Protein AF-A0A5X4F895-F1 (afdb_monomer_lite)

Organism: Salmonella anatum (NCBI:txid58712)

Structure (mmCIF, N/CA/C/O backbone):
data_AF-A0A5X4F895-F1
#
_entry.id   AF-A0A5X4F895-F1
#
loop_
_atom_site.group_PDB
_atom_site.id
_atom_site.type_symbol
_atom_site.label_atom_id
_atom_site.label_alt_id
_atom_site.label_comp_id
_atom_site.label_asym_id
_atom_site.label_entity_id
_atom_site.label_seq_id
_atom_site.pdbx_PDB_ins_code
_atom_site.Cartn_x
_atom_site.Cartn_y
_atom_site.Cartn_z
_atom_site.occupancy
_atom_site.B_iso_or_equiv
_atom_site.auth_seq_id
_atom_site.auth_comp_id
_atom_site.auth_asym_id
_atom_site.auth_atom_id
_atom_site.pdbx_PDB_model_num
ATOM 1 N N . MET A 1 1 ? -12.920 10.146 -5.779 1.00 61.25 1 MET A N 1
ATOM 2 C CA . MET A 1 1 ? -14.065 9.362 -5.257 1.00 61.25 1 MET A CA 1
ATOM 3 C C . MET A 1 1 ? -13.650 8.411 -4.135 1.00 61.25 1 MET A C 1
ATOM 5 O O . MET A 1 1 ? -14.117 8.599 -3.023 1.00 61.25 1 MET A O 1
ATOM 9 N N . TYR A 1 2 ? -12.718 7.475 -4.362 1.00 67.88 2 TYR A N 1
ATOM 10 C CA . TYR A 1 2 ? -12.297 6.485 -3.349 1.00 67.88 2 TYR A CA 1
ATOM 11 C C . TYR A 1 2 ? -11.674 7.076 -2.073 1.00 67.88 2 TYR A C 1
ATOM 13 O O . TYR A 1 2 ? -12.003 6.637 -0.977 1.00 67.88 2 TYR A O 1
ATOM 21 N N . ALA A 1 3 ? -10.859 8.129 -2.188 1.00 72.94 3 ALA A N 1
ATOM 22 C CA . ALA A 1 3 ? -10.269 8.800 -1.023 1.00 72.94 3 ALA A CA 1
ATOM 23 C C . ALA A 1 3 ? -11.320 9.408 -0.070 1.00 72.94 3 ALA A C 1
ATOM 25 O O . ALA A 1 3 ? -11.122 9.428 1.140 1.00 72.94 3 ALA A O 1
ATOM 26 N N . CYS A 1 4 ? -12.459 9.859 -0.605 1.00 79.00 4 CYS A N 1
ATOM 27 C CA . CYS A 1 4 ? -13.545 10.424 0.195 1.00 79.00 4 CYS A CA 1
ATOM 28 C C . CYS A 1 4 ? -14.270 9.334 1.002 1.00 79.00 4 CYS A C 1
ATOM 30 O O . CYS A 1 4 ? -14.564 9.532 2.177 1.00 79.00 4 CYS A O 1
ATOM 32 N N . LEU A 1 5 ? -14.465 8.152 0.406 1.00 77.25 5 LEU A N 1
ATOM 33 C CA . LEU A 1 5 ? -15.065 6.999 1.082 1.00 77.25 5 LEU A CA 1
ATOM 34 C C . LEU A 1 5 ? -14.166 6.457 2.199 1.00 77.25 5 LEU A C 1
ATOM 36 O O . LEU A 1 5 ? -14.645 6.202 3.301 1.00 77.25 5 LEU A O 1
ATOM 40 N N . ILE A 1 6 ? -12.858 6.347 1.943 1.00 78.00 6 ILE A N 1
ATOM 41 C CA . ILE A 1 6 ? -11.886 5.917 2.959 1.00 78.00 6 ILE A CA 1
ATOM 42 C C . ILE A 1 6 ? -11.822 6.943 4.098 1.00 78.00 6 ILE A C 1
ATOM 44 O O . ILE A 1 6 ? -11.849 6.563 5.263 1.00 78.00 6 ILE A O 1
ATOM 48 N N . SER A 1 7 ? -11.822 8.242 3.784 1.00 79.25 7 SER A N 1
ATOM 49 C CA . SER A 1 7 ? -11.840 9.295 4.804 1.00 79.25 7 SER A CA 1
ATOM 50 C C . SER A 1 7 ? -13.104 9.246 5.670 1.00 79.25 7 SER A C 1
ATOM 52 O O . SER A 1 7 ? -12.995 9.344 6.889 1.00 79.25 7 SER A O 1
ATOM 54 N N . ALA A 1 8 ? -14.282 9.017 5.082 1.00 78.38 8 ALA A N 1
ATOM 55 C CA . ALA A 1 8 ? -15.530 8.882 5.834 1.00 78.38 8 ALA A CA 1
ATOM 56 C C . ALA A 1 8 ? -15.529 7.657 6.767 1.00 78.38 8 ALA A C 1
ATOM 58 O O . ALA A 1 8 ? -15.922 7.774 7.927 1.00 78.38 8 ALA A O 1
ATOM 59 N N . LEU A 1 9 ? -15.035 6.505 6.299 1.00 73.81 9 LEU A N 1
ATOM 60 C CA . LEU A 1 9 ? -14.908 5.286 7.111 1.00 73.81 9 LEU A CA 1
ATOM 61 C C . LEU A 1 9 ? -13.921 5.462 8.272 1.00 73.81 9 LEU A C 1
ATOM 63 O O . LEU A 1 9 ? -14.201 5.041 9.391 1.00 73.81 9 LEU A O 1
ATOM 67 N N . VAL A 1 10 ? -12.798 6.138 8.024 1.00 74.19 10 VAL A N 1
ATOM 68 C CA . VAL A 1 10 ? -11.800 6.464 9.051 1.00 74.19 10 VAL A CA 1
ATOM 69 C C . VAL A 1 10 ? -12.390 7.400 10.108 1.00 74.19 10 VAL A C 1
ATOM 71 O O . VAL A 1 10 ? -12.232 7.147 11.298 1.00 74.19 10 VAL A O 1
ATOM 74 N N . ILE A 1 11 ? -13.124 8.441 9.704 1.00 79.19 11 ILE A N 1
ATOM 75 C CA . ILE A 1 11 ? -13.781 9.370 10.638 1.00 79.19 11 ILE A CA 1
ATOM 76 C C . ILE A 1 11 ? -14.822 8.633 11.494 1.00 79.19 11 ILE A C 1
ATOM 78 O O . ILE A 1 11 ? -14.836 8.791 12.714 1.00 79.19 11 ILE A O 1
ATOM 82 N N . VAL A 1 12 ? -15.656 7.787 10.885 1.00 77.31 12 VAL A N 1
ATOM 83 C CA . VAL A 1 12 ? -16.661 6.989 11.607 1.00 77.31 12 VAL A CA 1
ATOM 84 C C . VAL A 1 12 ? -16.015 6.036 12.621 1.00 77.31 12 VAL A C 1
ATOM 86 O O . VAL A 1 12 ? -16.537 5.904 13.730 1.00 77.31 12 VAL A O 1
ATOM 89 N N . ASP A 1 13 ? -14.874 5.423 12.291 1.00 73.56 13 ASP A N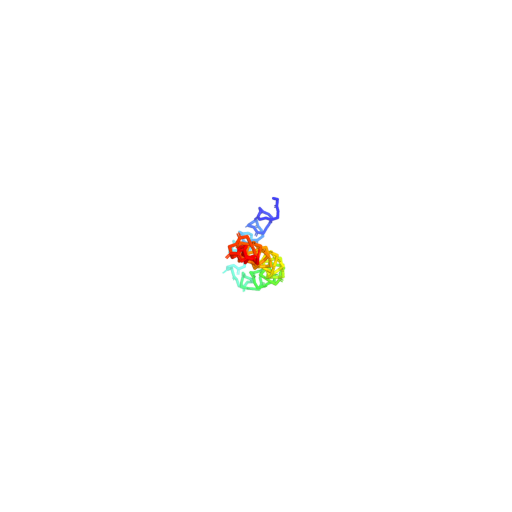 1
ATOM 90 C CA . ASP A 1 13 ? -14.154 4.515 13.195 1.00 73.56 13 ASP A CA 1
ATOM 91 C C . ASP A 1 13 ? -13.463 5.251 14.361 1.00 73.56 13 ASP A C 1
ATOM 93 O O . ASP A 1 13 ? -13.457 4.760 15.494 1.00 73.56 13 ASP A O 1
ATOM 97 N N . ILE A 1 14 ? -12.958 6.471 14.134 1.00 74.12 14 ILE A N 1
ATOM 98 C CA . ILE A 1 14 ? -12.423 7.335 15.203 1.00 74.12 14 ILE A CA 1
ATOM 99 C C . ILE A 1 14 ? -13.525 7.696 16.204 1.00 74.12 14 ILE A C 1
ATOM 101 O O . ILE A 1 14 ? -13.312 7.587 17.413 1.00 74.12 14 ILE A O 1
ATOM 105 N N . PHE A 1 15 ? -14.699 8.102 15.713 1.00 74.62 15 PHE A N 1
ATOM 106 C CA . PHE A 1 15 ? -15.802 8.549 16.566 1.00 74.62 15 PHE A CA 1
ATOM 107 C C . PHE A 1 15 ? -16.486 7.403 17.327 1.00 74.62 15 PHE A C 1
ATOM 109 O O . PHE A 1 15 ? -16.866 7.601 18.479 1.00 74.62 15 PHE A O 1
ATOM 116 N N . ASN A 1 16 ? -16.626 6.215 16.726 1.00 72.12 16 ASN A N 1
ATOM 117 C CA . ASN A 1 16 ? -17.373 5.106 17.339 1.00 72.12 16 ASN A CA 1
ATOM 118 C C . ASN A 1 16 ? -16.494 4.071 18.056 1.00 72.12 16 ASN A C 1
ATOM 120 O O . ASN A 1 16 ? -16.897 3.556 19.094 1.00 72.12 16 ASN A O 1
ATOM 124 N N . ASN A 1 17 ? -15.291 3.782 17.551 1.00 70.94 17 ASN A N 1
ATOM 125 C CA . ASN A 1 17 ? -14.417 2.724 18.080 1.00 70.94 17 ASN A CA 1
ATOM 126 C C . ASN A 1 17 ? -13.119 3.259 18.700 1.00 70.94 17 ASN A C 1
ATOM 128 O O . ASN A 1 17 ? -12.199 2.483 18.962 1.00 70.94 17 ASN A O 1
ATOM 132 N N . LYS A 1 18 ? -13.005 4.581 18.915 1.00 70.69 18 LYS A N 1
ATOM 133 C CA . LYS A 1 18 ? -11.784 5.254 19.407 1.00 70.69 18 LYS A CA 1
ATOM 134 C C . LYS A 1 18 ? -10.534 4.949 18.564 1.00 70.69 18 LYS A C 1
ATOM 136 O O . LYS A 1 18 ? -9.415 5.037 19.063 1.00 70.69 18 LYS A O 1
ATOM 141 N N . GLY A 1 19 ? -10.721 4.575 17.296 1.00 64.75 19 GLY A N 1
ATOM 142 C CA . GLY A 1 19 ? -9.635 4.259 16.370 1.00 64.75 19 GLY A CA 1
ATOM 143 C C . GLY A 1 19 ? -8.945 2.906 16.585 1.00 64.75 19 GLY A C 1
ATOM 144 O O . GLY A 1 19 ? -7.859 2.709 16.048 1.00 64.75 19 GLY A O 1
ATOM 145 N N . VAL A 1 20 ? -9.536 1.955 17.322 1.00 71.94 20 VAL A N 1
ATOM 146 C CA . VAL A 1 20 ? -8.927 0.620 17.523 1.00 71.94 20 VAL A CA 1
ATOM 147 C C . VAL A 1 20 ? -8.745 -0.140 16.199 1.00 71.94 20 VAL A C 1
ATOM 149 O O . VAL A 1 20 ? -7.760 -0.856 16.035 1.00 71.94 20 VAL A O 1
ATOM 152 N N . ASN A 1 21 ? -9.638 0.054 15.223 1.00 72.94 21 ASN A N 1
ATOM 153 C CA . ASN A 1 21 ? -9.562 -0.604 13.914 1.00 72.94 21 ASN A CA 1
ATOM 154 C C . ASN A 1 21 ? -8.893 0.244 12.824 1.00 72.94 21 ASN A C 1
ATOM 156 O O . ASN A 1 21 ? -8.730 -0.216 11.692 1.00 72.94 21 ASN A O 1
ATOM 160 N N . ILE A 1 22 ? -8.421 1.448 13.153 1.00 74.62 22 ILE A N 1
ATOM 161 C CA . ILE A 1 22 ? -7.881 2.385 12.165 1.00 74.62 22 ILE A CA 1
ATOM 162 C C . ILE A 1 22 ? -6.617 1.852 11.493 1.00 74.62 22 ILE A C 1
ATOM 164 O O . ILE A 1 22 ? -6.431 2.018 10.290 1.00 74.62 22 ILE A O 1
ATOM 168 N N . LEU A 1 23 ? -5.773 1.153 12.257 1.00 76.19 23 LEU A N 1
ATOM 169 C CA . LEU A 1 23 ? -4.547 0.549 11.743 1.00 76.19 23 LEU A CA 1
ATOM 170 C C . LEU A 1 23 ? -4.855 -0.595 10.775 1.00 76.19 23 LEU A C 1
ATOM 172 O O . LEU A 1 23 ? -4.168 -0.726 9.764 1.00 76.19 23 LEU A O 1
ATOM 176 N N . ASN A 1 24 ? -5.908 -1.375 11.034 1.00 81.12 24 ASN A N 1
ATOM 177 C CA . ASN A 1 24 ? -6.360 -2.421 10.117 1.00 81.12 24 ASN A CA 1
ATOM 178 C C . ASN A 1 24 ? -6.935 -1.816 8.830 1.00 81.12 24 ASN A C 1
ATOM 180 O O . ASN A 1 24 ? -6.527 -2.221 7.745 1.00 81.12 24 ASN A O 1
ATOM 184 N N . ASN A 1 25 ? -7.770 -0.779 8.933 1.00 76.88 25 ASN A N 1
ATOM 185 C CA . ASN A 1 25 ? -8.334 -0.088 7.768 1.00 76.88 25 ASN A CA 1
ATOM 186 C C . ASN A 1 25 ? -7.250 0.549 6.882 1.00 76.88 25 ASN A C 1
ATOM 188 O O . ASN A 1 25 ? -7.315 0.474 5.651 1.00 76.88 25 ASN A O 1
ATOM 192 N N . ILE A 1 26 ? -6.227 1.155 7.493 1.00 80.62 26 ILE A N 1
ATOM 193 C CA . ILE A 1 26 ? -5.082 1.715 6.765 1.00 80.62 26 ILE A CA 1
ATOM 194 C C . ILE A 1 26 ? -4.263 0.596 6.124 1.00 80.62 26 ILE A C 1
ATOM 196 O O . ILE A 1 26 ? -3.905 0.713 4.956 1.00 80.62 26 ILE A O 1
ATOM 200 N N . LYS A 1 27 ? -3.994 -0.496 6.848 1.00 82.50 27 LYS A N 1
ATOM 201 C CA . LYS A 1 27 ? -3.248 -1.650 6.329 1.00 82.50 27 LYS A CA 1
ATOM 202 C C . LYS A 1 27 ? -3.936 -2.266 5.110 1.00 82.50 27 LYS A C 1
ATOM 204 O O . LYS A 1 27 ? -3.273 -2.521 4.107 1.00 82.50 27 LYS A O 1
ATOM 209 N N . GLU A 1 28 ? -5.248 -2.465 5.174 1.00 82.31 28 GLU A N 1
ATOM 210 C CA . GLU A 1 28 ? -6.031 -2.993 4.054 1.00 82.31 28 GLU A CA 1
ATOM 211 C C . GLU A 1 28 ? -6.071 -2.016 2.874 1.00 82.31 28 GLU A C 1
ATOM 213 O O . GLU A 1 28 ? -5.848 -2.416 1.732 1.00 82.31 28 GLU A O 1
ATOM 218 N N . SER A 1 29 ? -6.245 -0.718 3.136 1.00 82.62 29 SER A N 1
ATOM 219 C CA . SER A 1 29 ? -6.200 0.309 2.087 1.00 82.62 29 SER A CA 1
ATOM 220 C C . SER A 1 29 ? -4.824 0.378 1.414 1.00 82.62 29 SER A C 1
ATOM 222 O O . SER A 1 29 ? -4.719 0.476 0.191 1.00 82.62 29 SER A O 1
ATOM 224 N N . TRP A 1 30 ? -3.748 0.282 2.197 1.00 84.31 30 TRP A N 1
ATOM 225 C CA . TRP A 1 30 ? -2.368 0.316 1.714 1.00 84.31 30 TRP A CA 1
ATOM 226 C C . TRP A 1 30 ? -2.033 -0.875 0.807 1.00 84.31 30 TRP A C 1
ATOM 228 O O . TRP A 1 30 ? -1.310 -0.719 -0.183 1.00 84.31 30 TRP A O 1
ATOM 238 N N . ALA A 1 31 ? -2.613 -2.047 1.085 1.00 88.75 31 ALA A N 1
ATOM 239 C CA . ALA A 1 31 ? -2.463 -3.236 0.248 1.00 88.75 31 ALA A CA 1
ATOM 240 C C . ALA A 1 31 ? -3.026 -3.040 -1.172 1.00 88.75 31 ALA A C 1
ATOM 242 O O . ALA A 1 31 ? -2.484 -3.599 -2.122 1.00 88.75 31 ALA A O 1
ATOM 243 N N . VAL A 1 32 ? -4.057 -2.203 -1.340 1.00 87.75 32 VAL A N 1
ATOM 244 C CA . VAL A 1 32 ? -4.626 -1.869 -2.657 1.00 87.75 32 VAL A CA 1
ATOM 245 C C . VAL A 1 32 ? -3.750 -0.866 -3.412 1.00 87.75 32 VAL A C 1
ATOM 247 O O . VAL A 1 32 ? -3.545 -1.004 -4.617 1.00 87.75 32 VAL A O 1
ATOM 250 N N . PHE A 1 33 ? -3.198 0.136 -2.724 1.00 86.12 33 PHE A N 1
ATOM 251 C CA . PHE A 1 33 ? -2.394 1.180 -3.371 1.00 86.12 33 PHE A CA 1
ATOM 252 C C . PHE A 1 33 ? -0.996 0.716 -3.782 1.00 86.12 33 PHE A C 1
ATOM 254 O O . PHE A 1 33 ? -0.487 1.161 -4.810 1.00 86.12 33 PHE A O 1
ATOM 261 N N . THR A 1 34 ? -0.386 -0.195 -3.023 1.00 92.69 34 THR A N 1
ATOM 262 C CA . THR A 1 34 ? 0.975 -0.692 -3.285 1.00 92.69 34 THR A CA 1
ATOM 263 C C . THR A 1 34 ? 1.173 -1.199 -4.727 1.00 92.69 34 THR A C 1
ATOM 265 O O . THR A 1 34 ? 2.042 -0.662 -5.411 1.00 92.69 34 THR A O 1
ATOM 268 N N . PRO A 1 35 ? 0.373 -2.147 -5.260 1.00 92.06 35 PRO A N 1
ATOM 269 C CA . PRO A 1 35 ? 0.540 -2.622 -6.636 1.00 92.06 35 PRO A CA 1
ATOM 270 C C . PRO A 1 35 ? 0.296 -1.534 -7.692 1.00 92.06 35 PRO A C 1
ATOM 272 O O . PRO A 1 35 ? 0.975 -1.519 -8.716 1.00 92.06 35 PRO A O 1
ATOM 275 N N . ILE A 1 36 ? -0.613 -0.584 -7.444 1.00 92.94 36 ILE A N 1
ATOM 276 C CA . ILE A 1 36 ? -0.863 0.550 -8.352 1.00 92.94 36 ILE A CA 1
ATOM 277 C C . ILE A 1 36 ? 0.385 1.435 -8.448 1.00 92.94 36 ILE A C 1
ATOM 279 O O . ILE A 1 36 ? 0.810 1.801 -9.547 1.00 92.94 36 ILE A O 1
ATOM 283 N N . ILE A 1 37 ? 1.000 1.745 -7.303 1.00 92.12 37 ILE A N 1
ATOM 284 C CA . ILE A 1 37 ? 2.246 2.516 -7.230 1.00 92.12 37 ILE A CA 1
ATOM 285 C C . ILE A 1 37 ? 3.377 1.741 -7.912 1.00 92.12 37 ILE A C 1
ATOM 287 O O . ILE A 1 37 ? 4.081 2.314 -8.739 1.00 92.12 37 ILE A O 1
ATOM 291 N N . THR A 1 38 ? 3.519 0.441 -7.638 1.00 93.19 38 THR A N 1
ATOM 292 C CA . THR A 1 38 ? 4.546 -0.415 -8.251 1.00 93.19 38 THR A CA 1
ATOM 293 C C . THR A 1 38 ? 4.437 -0.450 -9.772 1.00 93.19 38 THR A C 1
ATOM 295 O O . THR A 1 38 ? 5.443 -0.258 -10.450 1.00 93.19 38 THR A O 1
ATOM 298 N N . LEU A 1 39 ? 3.236 -0.645 -10.325 1.00 92.69 39 LEU A N 1
ATOM 299 C CA . LEU A 1 39 ? 3.027 -0.635 -11.776 1.00 92.69 39 LEU A CA 1
ATOM 300 C C . LEU A 1 39 ? 3.317 0.744 -12.377 1.00 92.69 39 LEU A C 1
ATOM 302 O O . LEU A 1 39 ? 3.963 0.838 -13.419 1.00 92.69 39 LEU A O 1
ATOM 306 N N . SER A 1 40 ? 2.894 1.810 -11.695 1.00 93.00 40 SER A N 1
ATOM 307 C CA . SER A 1 40 ? 3.152 3.187 -12.128 1.00 93.00 40 SER A CA 1
ATOM 308 C C . SER A 1 40 ? 4.652 3.496 -12.163 1.00 93.00 40 SER A C 1
ATOM 310 O O . SER A 1 40 ? 5.139 4.041 -13.151 1.00 93.00 40 SER A O 1
ATOM 312 N N . LEU A 1 41 ? 5.403 3.100 -11.129 1.00 91.19 41 LEU A N 1
ATOM 313 C CA . LEU A 1 41 ? 6.861 3.248 -11.076 1.00 91.19 41 LEU A CA 1
ATOM 314 C C . LEU A 1 41 ? 7.560 2.379 -12.121 1.00 91.19 41 LEU A C 1
ATOM 316 O O . LEU A 1 41 ? 8.453 2.872 -12.799 1.00 91.19 41 LEU A O 1
ATOM 320 N N . GLY A 1 42 ? 7.145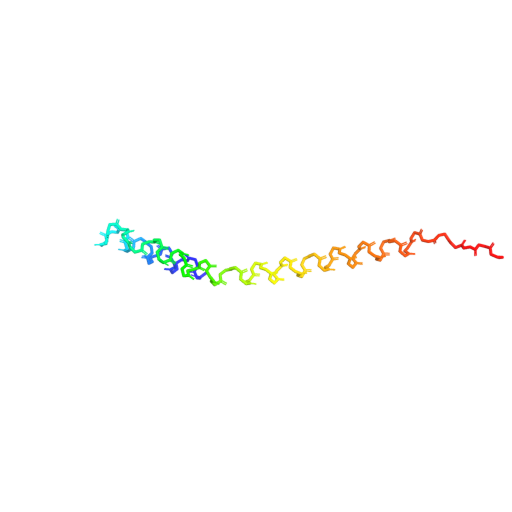 1.122 -12.287 1.00 90.81 42 GLY A N 1
ATOM 321 C CA . GLY A 1 42 ? 7.690 0.234 -13.316 1.00 90.81 42 GLY A CA 1
ATOM 322 C C . GLY A 1 42 ? 7.531 0.823 -14.719 1.00 90.81 42 GLY A C 1
ATOM 323 O O . GLY A 1 42 ? 8.484 0.846 -15.495 1.00 90.81 42 GLY A O 1
ATOM 324 N N . TYR A 1 43 ? 6.362 1.396 -15.019 1.00 89.56 43 TYR A N 1
ATOM 325 C CA . TYR A 1 43 ? 6.130 2.109 -16.275 1.00 89.56 43 TYR A CA 1
ATOM 32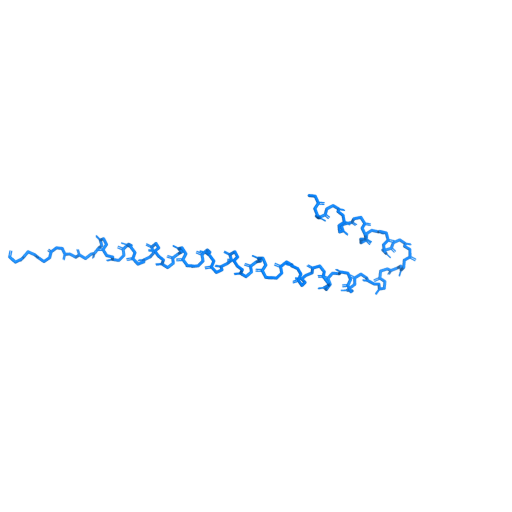6 C C . TYR A 1 43 ? 6.988 3.375 -16.397 1.00 89.56 43 TYR A C 1
ATOM 328 O O . TYR A 1 43 ? 7.571 3.639 -17.451 1.00 89.56 43 TYR A O 1
ATOM 336 N N . MET A 1 44 ? 7.092 4.160 -15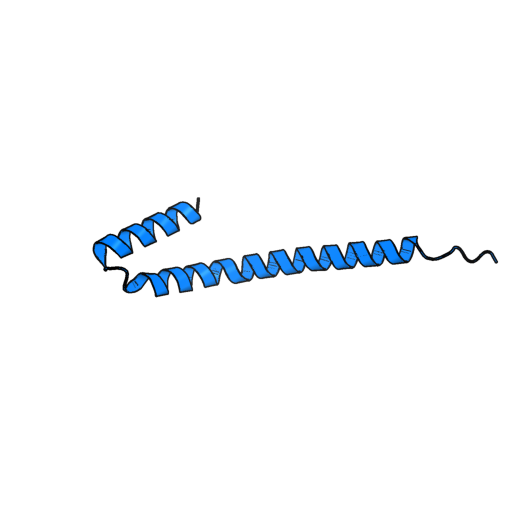.322 1.00 86.94 44 MET A N 1
ATOM 337 C CA . MET A 1 44 ? 7.860 5.402 -15.324 1.00 86.94 44 MET A CA 1
ATOM 338 C C . MET A 1 44 ? 9.358 5.139 -15.515 1.00 86.94 44 MET A C 1
ATOM 340 O O . MET A 1 44 ? 9.985 5.790 -16.347 1.00 86.94 44 MET A O 1
ATOM 344 N N . PHE A 1 45 ? 9.922 4.148 -14.824 1.00 87.50 45 PHE A N 1
ATOM 345 C CA . PHE A 1 45 ? 11.323 3.761 -14.976 1.00 87.50 45 PHE A CA 1
ATOM 346 C C . PHE A 1 45 ? 11.606 3.098 -16.324 1.00 87.50 45 PHE A C 1
ATOM 348 O O . PHE A 1 45 ? 12.593 3.459 -16.958 1.00 87.50 45 PHE A O 1
ATOM 355 N N . GLY A 1 46 ? 10.709 2.251 -16.840 1.00 79.56 46 GLY A N 1
ATOM 356 C CA . GLY A 1 46 ? 10.850 1.703 -18.194 1.00 79.56 46 GLY A CA 1
ATOM 357 C C . GLY A 1 46 ? 10.878 2.792 -19.275 1.00 79.56 46 GLY A C 1
ATOM 358 O O . GLY A 1 46 ? 11.659 2.723 -20.224 1.00 79.56 46 GLY A O 1
ATOM 359 N N . ARG A 1 47 ? 10.087 3.862 -19.115 1.00 75.81 47 ARG A N 1
ATOM 360 C CA . ARG A 1 47 ? 10.135 5.029 -20.014 1.00 75.81 47 ARG A CA 1
ATOM 361 C C . ARG A 1 47 ? 11.409 5.853 -19.871 1.00 75.81 47 ARG A C 1
ATOM 363 O O . ARG A 1 47 ? 11.882 6.396 -20.873 1.00 75.81 47 ARG A O 1
ATOM 370 N N . VAL A 1 48 ? 11.942 5.973 -18.657 1.00 79.50 48 VAL A N 1
ATOM 371 C CA . VAL A 1 48 ? 13.218 6.655 -18.406 1.00 79.50 48 VAL A CA 1
ATOM 372 C C . VAL A 1 48 ? 14.355 5.887 -19.077 1.00 79.50 48 VAL A C 1
ATOM 374 O O . VAL A 1 48 ? 15.129 6.500 -19.806 1.00 79.50 48 VAL A O 1
ATOM 377 N N . GLU A 1 49 ? 14.407 4.560 -18.938 1.00 75.75 49 GLU A N 1
ATOM 378 C CA . GLU A 1 49 ? 15.409 3.719 -19.606 1.00 75.75 49 GLU A CA 1
ATOM 379 C C . GLU A 1 49 ? 15.307 3.789 -21.132 1.00 75.75 49 GLU A C 1
ATOM 381 O O . GLU A 1 49 ? 16.316 4.020 -21.797 1.00 75.75 49 GLU A O 1
ATOM 386 N N . ALA A 1 50 ? 14.097 3.685 -21.693 1.00 73.69 50 ALA A N 1
ATOM 387 C CA . ALA A 1 50 ? 13.882 3.810 -23.136 1.00 73.69 50 ALA A CA 1
ATOM 388 C C . ALA A 1 50 ? 14.308 5.190 -23.672 1.00 73.69 50 ALA A C 1
ATOM 390 O O . ALA A 1 50 ? 14.953 5.285 -24.716 1.00 73.69 50 ALA A O 1
ATOM 391 N N . SER A 1 51 ? 14.009 6.263 -22.932 1.00 78.06 51 SER A N 1
ATOM 392 C CA . SER A 1 51 ? 14.439 7.623 -23.290 1.00 78.06 51 SER A CA 1
ATOM 393 C C . SER A 1 51 ? 15.959 7.783 -23.213 1.00 78.06 51 SER A C 1
ATOM 395 O O . SER A 1 51 ? 16.559 8.445 -24.060 1.00 78.06 51 SER A O 1
ATOM 397 N N . HIS A 1 52 ? 16.604 7.163 -22.222 1.00 75.25 52 HIS A N 1
ATOM 398 C CA . HIS A 1 52 ? 18.052 7.240 -22.048 1.00 75.25 52 HIS A CA 1
ATOM 399 C C . HIS A 1 52 ? 18.812 6.395 -23.085 1.00 75.25 52 HIS A C 1
ATOM 401 O O . HIS A 1 52 ? 19.865 6.814 -23.567 1.00 75.25 52 HIS A O 1
ATOM 407 N N . ALA A 1 53 ? 18.257 5.247 -23.486 1.00 72.50 53 ALA A N 1
ATOM 408 C CA . ALA A 1 53 ? 18.785 4.412 -24.564 1.00 72.50 53 ALA A CA 1
ATOM 409 C C . ALA A 1 53 ? 18.684 5.108 -25.933 1.00 72.50 53 ALA A C 1
ATOM 411 O O . ALA A 1 53 ? 19.683 5.185 -26.647 1.00 72.50 53 ALA A O 1
ATOM 412 N N . ALA A 1 54 ? 17.530 5.703 -26.256 1.00 68.62 54 ALA A N 1
ATOM 413 C CA . ALA A 1 54 ? 17.342 6.465 -27.493 1.00 68.62 54 ALA A CA 1
ATOM 414 C C . ALA A 1 54 ? 18.292 7.673 -27.586 1.00 68.62 54 ALA A C 1
ATOM 416 O O . ALA A 1 54 ? 18.835 7.973 -28.650 1.00 68.62 54 ALA A O 1
ATOM 417 N N . ASN A 1 55 ? 18.555 8.342 -26.458 1.00 68.00 55 ASN A N 1
ATOM 418 C CA . ASN A 1 55 ? 19.515 9.441 -26.413 1.00 68.00 55 ASN A CA 1
ATOM 419 C C . ASN A 1 55 ? 20.953 8.966 -26.706 1.00 68.00 55 ASN A C 1
ATOM 421 O O . ASN A 1 55 ? 21.653 9.618 -27.476 1.00 68.00 55 ASN A O 1
ATOM 425 N N . LYS A 1 56 ? 21.382 7.803 -26.195 1.00 62.97 56 LYS A N 1
ATOM 426 C CA . LYS A 1 56 ? 22.722 7.254 -26.488 1.00 62.97 56 LYS A CA 1
ATOM 427 C C . LYS A 1 56 ? 22.920 6.880 -27.959 1.00 62.97 56 LYS A C 1
ATOM 429 O O . LYS A 1 56 ? 24.018 7.062 -28.475 1.00 62.97 56 LYS A O 1
ATOM 434 N N . GLU A 1 57 ? 21.884 6.391 -28.638 1.00 60.84 57 GLU A N 1
ATOM 435 C CA . GLU A 1 57 ? 21.960 6.035 -30.063 1.00 60.84 57 GLU A CA 1
ATOM 436 C C . GLU A 1 57 ? 22.048 7.278 -30.965 1.00 60.84 57 GLU A C 1
ATOM 438 O O . GLU A 1 57 ? 22.819 7.299 -31.923 1.00 60.84 57 GLU A O 1
ATOM 443 N N . SER A 1 58 ? 21.360 8.365 -30.593 1.00 59.25 58 SER A N 1
ATOM 444 C CA . SER A 1 58 ? 21.444 9.656 -31.295 1.00 59.25 58 SER A CA 1
ATOM 445 C C . SER A 1 58 ? 22.798 10.373 -31.157 1.00 59.25 58 SER A C 1
ATOM 447 O O . SER A 1 58 ? 23.112 11.251 -31.956 1.00 59.25 58 SER A O 1
ATOM 449 N N . VAL A 1 59 ? 23.615 9.988 -30.169 1.00 62.53 59 VAL A N 1
ATOM 450 C CA . VAL A 1 59 ? 24.965 10.528 -29.917 1.00 62.53 59 VAL A CA 1
ATOM 451 C C . VAL A 1 59 ? 26.034 9.496 -30.315 1.00 62.53 59 VAL A C 1
ATOM 453 O O . VAL A 1 59 ? 27.132 9.467 -29.768 1.00 62.53 59 VAL A O 1
ATOM 456 N N . LYS A 1 60 ? 25.751 8.598 -31.267 1.00 59.03 60 LYS A N 1
ATOM 457 C CA . LYS A 1 60 ? 26.809 7.796 -31.889 1.00 59.03 60 LYS A CA 1
ATOM 458 C C . LYS A 1 60 ? 27.419 8.620 -33.031 1.00 59.03 60 LYS A C 1
ATOM 460 O O . LYS A 1 60 ? 26.685 8.979 -33.953 1.00 59.03 60 LYS A O 1
ATOM 465 N N . PRO A 1 61 ? 28.722 8.964 -32.996 1.00 62.16 61 PRO A N 1
ATOM 466 C CA . PRO A 1 61 ? 29.337 9.692 -34.095 1.00 62.16 61 PRO A CA 1
ATOM 467 C C . PRO A 1 61 ? 29.214 8.842 -35.360 1.00 62.16 61 PRO A C 1
ATOM 469 O O . PRO A 1 61 ? 29.578 7.665 -35.358 1.00 62.16 61 PRO A O 1
ATOM 472 N N . ILE A 1 62 ? 28.663 9.439 -36.419 1.00 66.50 62 ILE A N 1
ATOM 473 C CA . ILE A 1 62 ? 28.712 8.886 -37.771 1.00 66.50 62 ILE A CA 1
ATOM 474 C C . ILE A 1 62 ? 30.193 8.672 -38.072 1.00 66.50 62 ILE A C 1
ATOM 476 O O . ILE A 1 62 ? 30.937 9.640 -38.245 1.00 66.50 62 ILE A O 1
ATOM 480 N N . ASN A 1 63 ? 30.629 7.413 -38.054 1.00 60.09 63 ASN A N 1
ATOM 481 C CA . ASN A 1 63 ? 31.954 7.062 -38.523 1.00 60.09 63 ASN A CA 1
ATOM 482 C C . ASN A 1 63 ? 31.962 7.400 -40.016 1.00 60.09 63 ASN A C 1
ATOM 484 O O . ASN A 1 63 ? 31.231 6.792 -40.796 1.00 60.09 63 ASN A O 1
ATOM 488 N N . LYS A 1 64 ? 32.685 8.465 -40.370 1.00 53.47 64 LYS A N 1
ATOM 489 C CA . LYS A 1 64 ? 33.042 8.777 -41.750 1.00 53.47 64 LYS A CA 1
ATOM 490 C C . LYS A 1 64 ? 34.088 7.746 -42.154 1.00 53.47 64 LYS A C 1
ATOM 492 O O . LYS A 1 64 ? 35.263 7.936 -41.844 1.00 53.47 64 LYS A O 1
ATOM 497 N N . ASP A 1 65 ? 33.624 6.659 -42.755 1.00 54.25 65 ASP A N 1
ATOM 498 C CA . ASP A 1 65 ? 34.443 5.877 -43.681 1.00 54.25 65 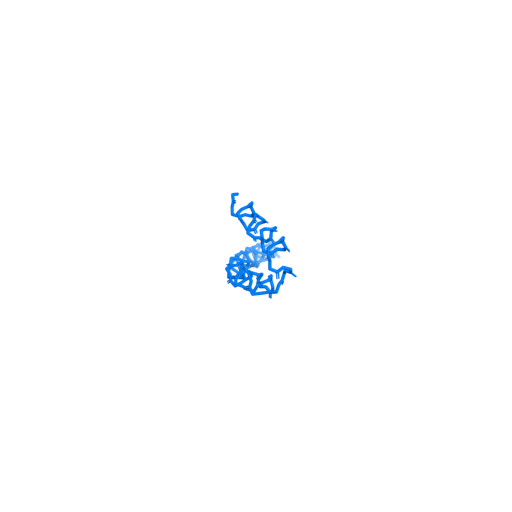ASP A CA 1
ATOM 499 C C . ASP A 1 65 ? 34.612 6.664 -44.994 1.00 54.25 65 ASP A C 1
ATOM 501 O O . ASP A 1 65 ? 33.644 7.358 -45.402 1.00 54.25 65 ASP A O 1
#

Secondary structure (DSSP, 8-state):
-HHHHHHHHHHHHHHHHTTTTHHHHHHHHHHHHHHHHHHHHHHHHHHHHHHHHHHHHHTS-----

Foldseek 3Di:
DVVVVLVVVQVVCCVPVVCPCVVVSVVVVVVVVVVVVVVVVVVVVVVVVVVVVVVVVVPDPPPDD

pLDDT: mean 76.47, std 10.28, range [53.47, 93.19]

Radius of gyration: 23.05 Å; chains: 1; boundin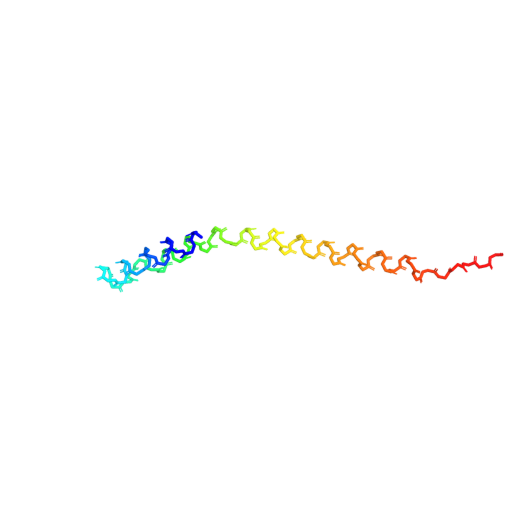g box: 52×14×63 Å

Sequence (65 aa):
MYACLISALVIVDIFNNKGVNILNNIKESWAVFTPIITLSLGYMFGRVEASHAANKESVKPINKD